Protein AF-A0A9E4M3E4-F1 (afdb_monomer_lite)

Secondary structure (DSSP, 8-state):
----------------TTS-SS-EEEEEEETTEEEEEEESSGGG-EEEEPPHHHHHHHHHHHHHTT--SHHHHHHTEEEEEEE--SS-HHHHHHHHHHHHHHHS-HHHHHHHHHTTSS-GGG----S-S-------------

Structure (mmCIF, N/CA/C/O backbone):
data_AF-A0A9E4M3E4-F1
#
_entry.id   AF-A0A9E4M3E4-F1
#
loop_
_atom_site.group_PDB
_atom_site.id
_atom_site.type_symbol
_atom_site.label_atom_id
_atom_site.label_alt_id
_atom_site.label_comp_id
_atom_site.label_asym_id
_atom_site.label_entity_id
_atom_site.label_seq_id
_atom_site.pdbx_PDB_ins_code
_atom_site.Cartn_x
_atom_site.Cartn_y
_atom_site.Cartn_z
_atom_site.occupancy
_atom_site.B_iso_or_equiv
_atom_site.auth_seq_id
_atom_site.auth_comp_id
_atom_site.auth_asym_id
_atom_site.auth_atom_id
_atom_site.pdbx_PDB_model_num
ATOM 1 N N . MET A 1 1 ? 38.737 33.695 23.141 1.00 37.50 1 MET A N 1
ATOM 2 C CA . MET A 1 1 ? 38.017 33.460 24.408 1.00 37.50 1 MET A CA 1
ATOM 3 C C . MET A 1 1 ? 36.650 32.894 24.031 1.00 37.50 1 MET A C 1
ATOM 5 O O . MET A 1 1 ? 35.955 33.580 23.299 1.00 37.50 1 MET A O 1
ATOM 9 N N . THR A 1 2 ? 36.381 31.640 24.442 1.00 36.31 2 THR A N 1
ATOM 10 C CA . THR A 1 2 ? 35.109 30.858 24.384 1.00 36.31 2 THR A CA 1
ATOM 11 C C . THR A 1 2 ? 34.591 30.500 22.966 1.00 36.31 2 THR A C 1
ATOM 13 O O . THR A 1 2 ? 34.245 31.388 22.204 1.00 36.31 2 THR A O 1
ATOM 16 N N . ALA A 1 3 ? 34.658 29.256 22.446 1.00 32.59 3 ALA A N 1
ATOM 17 C CA . ALA A 1 3 ? 34.001 27.995 22.877 1.00 32.59 3 ALA A CA 1
ATOM 18 C C . ALA A 1 3 ? 32.476 28.194 23.048 1.00 32.59 3 ALA A C 1
ATOM 20 O O . ALA A 1 3 ? 32.081 29.180 23.644 1.00 32.59 3 ALA A O 1
ATOM 21 N N . GLN A 1 4 ? 31.519 27.377 22.607 1.00 35.06 4 GLN A N 1
ATOM 22 C CA . GLN A 1 4 ? 31.411 26.022 22.067 1.00 35.06 4 GLN A CA 1
ATOM 23 C C . GLN A 1 4 ? 29.931 25.869 21.639 1.00 35.06 4 GLN A C 1
ATOM 25 O O . GLN A 1 4 ? 29.066 26.489 22.254 1.00 35.06 4 GLN A O 1
ATOM 30 N N . GLY A 1 5 ? 29.628 24.961 20.706 1.00 34.12 5 GLY A N 1
ATOM 31 C CA . GLY A 1 5 ? 28.368 24.210 20.767 1.00 34.12 5 GLY A CA 1
ATOM 32 C C . GLY A 1 5 ? 27.487 24.227 19.523 1.00 34.12 5 GLY A C 1
ATOM 33 O O . GLY A 1 5 ? 26.426 24.827 19.544 1.00 34.12 5 GLY A O 1
ATOM 34 N N . GLU A 1 6 ? 27.846 23.440 18.509 1.00 34.31 6 GLU A N 1
ATOM 35 C CA . GLU A 1 6 ? 26.840 22.759 17.686 1.00 34.31 6 GLU A CA 1
ATOM 36 C C . GLU A 1 6 ? 27.273 21.308 17.463 1.00 34.31 6 GLU A C 1
ATOM 38 O O . GLU A 1 6 ? 28.069 20.969 16.589 1.00 34.31 6 GLU A O 1
ATOM 43 N N . ALA A 1 7 ? 26.751 20.437 18.322 1.00 33.66 7 ALA A N 1
ATOM 44 C CA . ALA A 1 7 ? 26.698 19.005 18.116 1.00 33.66 7 ALA A CA 1
ATOM 45 C C . ALA A 1 7 ? 25.221 18.625 18.002 1.00 33.66 7 ALA A C 1
ATOM 47 O O . ALA A 1 7 ? 24.507 18.730 18.991 1.00 33.66 7 ALA A O 1
ATOM 48 N N . ALA A 1 8 ? 24.778 18.185 16.821 1.00 34.94 8 ALA A N 1
ATOM 49 C CA . ALA A 1 8 ? 23.753 17.149 16.650 1.00 34.94 8 ALA A CA 1
ATOM 50 C C . ALA A 1 8 ? 23.463 16.908 15.158 1.00 34.94 8 ALA A C 1
ATOM 52 O O . ALA A 1 8 ? 22.606 17.528 14.541 1.00 34.94 8 ALA A O 1
ATOM 53 N N . ALA A 1 9 ? 24.184 15.940 14.594 1.00 39.22 9 ALA A N 1
ATOM 54 C CA . ALA A 1 9 ? 23.657 14.940 13.669 1.00 39.22 9 ALA A CA 1
ATOM 55 C C . ALA A 1 9 ? 22.594 15.391 12.641 1.00 39.22 9 ALA A C 1
ATOM 57 O O . ALA A 1 9 ? 21.443 14.954 12.671 1.00 39.22 9 ALA A O 1
ATOM 58 N N . GLY A 1 10 ? 23.033 16.088 11.595 1.00 31.17 10 GLY A N 1
ATOM 59 C CA . GLY A 1 10 ? 22.352 16.089 10.301 1.00 31.17 10 GLY A CA 1
ATOM 60 C C . GLY A 1 10 ? 22.469 14.733 9.592 1.00 31.17 10 GLY A C 1
ATOM 61 O O . GLY A 1 10 ? 23.004 14.651 8.490 1.00 31.17 10 GLY A O 1
ATOM 62 N N . ARG A 1 11 ? 21.975 13.638 10.188 1.00 49.94 11 ARG A N 1
ATOM 63 C CA . ARG A 1 11 ? 21.763 12.373 9.462 1.00 49.94 11 ARG A CA 1
ATOM 64 C C . ARG A 1 11 ? 20.518 12.506 8.583 1.00 49.94 11 ARG A C 1
ATOM 66 O O . ARG A 1 11 ? 19.488 11.897 8.847 1.00 49.94 11 ARG A O 1
ATOM 73 N N . ARG A 1 12 ? 20.606 13.274 7.496 1.00 45.62 12 ARG A N 1
ATOM 74 C CA . ARG A 1 12 ? 19.681 13.118 6.364 1.00 45.62 12 ARG A CA 1
ATOM 75 C C . ARG A 1 12 ? 20.439 12.460 5.225 1.00 45.62 12 ARG A C 1
ATOM 77 O O . ARG A 1 12 ? 21.213 13.086 4.511 1.00 45.62 12 ARG A O 1
ATOM 84 N N . ARG A 1 13 ? 20.237 11.143 5.165 1.00 48.47 13 ARG A N 1
ATOM 85 C CA . ARG A 1 13 ? 20.791 10.168 4.227 1.00 48.47 13 ARG A CA 1
ATOM 86 C C . ARG A 1 13 ? 20.788 10.712 2.794 1.00 48.47 13 ARG A C 1
ATOM 88 O O . ARG A 1 13 ? 19.788 10.637 2.093 1.00 48.47 13 ARG A O 1
ATOM 95 N N . ARG A 1 14 ? 21.924 11.256 2.360 1.00 47.47 14 ARG A N 1
ATOM 96 C CA . ARG A 1 14 ? 22.210 11.596 0.961 1.00 47.47 14 ARG A CA 1
ATOM 97 C C . ARG A 1 14 ? 23.317 10.682 0.456 1.00 47.47 14 ARG A C 1
ATOM 99 O O . ARG A 1 14 ? 24.443 11.121 0.247 1.00 47.47 14 ARG A O 1
ATOM 106 N N . SER A 1 15 ? 23.015 9.394 0.308 1.00 45.34 15 SER A N 1
ATOM 107 C CA . SER A 1 15 ? 23.939 8.430 -0.309 1.00 45.34 15 SER A CA 1
ATOM 108 C C . SER A 1 15 ? 23.209 7.206 -0.877 1.00 45.34 15 SER A C 1
ATOM 110 O O . SER A 1 15 ? 23.638 6.087 -0.645 1.00 45.34 15 SER A O 1
ATOM 112 N N . ASP A 1 16 ? 22.115 7.404 -1.620 1.00 48.94 16 ASP A N 1
ATOM 113 C CA . ASP A 1 16 ? 21.465 6.320 -2.388 1.00 48.94 16 ASP A CA 1
ATOM 114 C C . ASP A 1 16 ? 21.925 6.282 -3.867 1.00 48.94 16 ASP A C 1
ATOM 116 O O . ASP A 1 16 ? 21.428 5.529 -4.687 1.00 48.94 16 ASP A O 1
ATOM 120 N N . ARG A 1 17 ? 22.937 7.081 -4.242 1.00 52.25 17 ARG A N 1
ATOM 121 C CA . ARG A 1 17 ? 23.389 7.260 -5.642 1.00 52.25 17 ARG A CA 1
ATOM 122 C C . ARG A 1 17 ? 24.309 6.157 -6.203 1.00 52.25 17 ARG A C 1
ATOM 124 O O . ARG A 1 17 ? 25.064 6.423 -7.133 1.00 52.25 17 ARG A O 1
ATOM 131 N N . ARG A 1 18 ? 24.341 4.946 -5.639 1.00 48.53 18 ARG A N 1
ATOM 132 C CA . ARG A 1 18 ? 25.250 3.867 -6.107 1.00 48.53 18 ARG A CA 1
ATOM 133 C C . ARG A 1 18 ? 24.609 2.468 -6.087 1.00 48.53 18 ARG A C 1
ATOM 135 O O . ARG A 1 18 ? 25.300 1.477 -5.869 1.00 48.53 18 ARG A O 1
ATOM 142 N N . ARG A 1 19 ? 23.297 2.384 -6.315 1.00 50.50 19 ARG A N 1
ATOM 143 C CA . ARG A 1 19 ? 22.618 1.160 -6.785 1.00 50.50 19 ARG A CA 1
ATOM 144 C C . ARG A 1 19 ? 21.466 1.487 -7.747 1.00 50.50 19 ARG A C 1
ATOM 146 O O . ARG A 1 19 ? 20.568 0.689 -7.934 1.00 50.50 19 ARG A O 1
ATOM 153 N N . ASP A 1 20 ? 21.493 2.673 -8.338 1.00 54.59 20 ASP A N 1
ATOM 154 C CA . ASP A 1 20 ? 20.514 3.085 -9.336 1.00 54.59 20 ASP A CA 1
ATOM 155 C C . ASP A 1 20 ? 21.013 2.602 -10.701 1.00 54.59 20 ASP A C 1
ATOM 157 O O . ASP A 1 20 ? 22.123 2.966 -11.101 1.00 54.59 20 ASP A O 1
ATOM 161 N N . GLY A 1 21 ? 20.249 1.747 -11.385 1.00 52.59 21 GLY A N 1
ATOM 162 C CA . GLY A 1 21 ? 20.489 1.563 -12.815 1.00 52.59 21 GLY A CA 1
ATOM 163 C C . GLY A 1 21 ? 19.899 0.350 -13.524 1.00 52.59 21 GLY A C 1
ATOM 164 O O . GLY A 1 21 ? 19.885 0.365 -14.750 1.00 52.59 21 GLY A O 1
ATOM 165 N N . SER A 1 22 ? 19.425 -0.710 -12.863 1.00 52.62 22 SER A N 1
ATOM 166 C CA . SER A 1 22 ? 19.001 -1.904 -13.628 1.00 52.62 22 SER A CA 1
ATOM 167 C C . SER A 1 22 ? 17.935 -2.718 -12.898 1.00 52.62 22 SER A C 1
ATOM 169 O O . SER A 1 22 ? 18.212 -3.785 -12.358 1.00 52.62 22 SER A O 1
ATOM 171 N N . GLY A 1 23 ? 16.711 -2.188 -12.861 1.00 59.31 23 GLY A N 1
ATOM 172 C CA . GLY A 1 23 ? 15.531 -2.938 -12.418 1.00 59.31 23 GLY A CA 1
ATOM 173 C C . GLY A 1 23 ? 15.073 -2.679 -10.987 1.00 59.31 23 GLY A C 1
ATOM 174 O O . GLY A 1 23 ? 14.622 -3.604 -10.328 1.00 59.31 23 GLY A O 1
ATOM 175 N N . ASP A 1 24 ? 15.155 -1.457 -10.463 1.00 76.75 24 ASP A N 1
ATOM 176 C CA . ASP A 1 24 ? 14.480 -1.160 -9.195 1.00 76.75 24 ASP A CA 1
ATOM 177 C C . ASP A 1 24 ? 12.959 -1.055 -9.397 1.00 76.75 24 ASP A C 1
ATOM 179 O O . ASP A 1 24 ? 12.462 -0.367 -10.288 1.00 76.75 24 ASP A O 1
ATOM 183 N N . LEU A 1 25 ? 12.214 -1.780 -8.567 1.00 86.38 25 LEU A N 1
ATOM 184 C CA . LEU A 1 25 ? 10.759 -1.771 -8.492 1.00 86.38 25 LEU A CA 1
ATOM 185 C C . LEU A 1 25 ? 10.364 -1.108 -7.176 1.00 86.38 25 LEU A C 1
ATOM 187 O O . LEU A 1 25 ? 10.559 -1.662 -6.100 1.00 86.38 25 LEU A O 1
ATOM 191 N N . VAL A 1 26 ? 9.795 0.082 -7.246 1.00 89.12 26 VAL A N 1
ATOM 192 C CA . VAL A 1 26 ? 9.369 0.867 -6.094 1.00 89.12 26 VAL A CA 1
ATOM 193 C C . VAL A 1 26 ? 7.856 0.807 -5.955 1.00 89.12 26 VAL A C 1
ATOM 195 O O . VAL A 1 26 ? 7.116 1.463 -6.688 1.00 89.12 26 VAL A O 1
ATOM 198 N N . ILE A 1 27 ? 7.393 0.074 -4.952 1.00 90.81 27 ILE A N 1
ATOM 199 C CA . ILE A 1 27 ? 5.986 0.025 -4.565 1.00 90.81 27 ILE A CA 1
ATOM 200 C C . ILE A 1 27 ? 5.747 1.119 -3.525 1.00 90.81 27 ILE A C 1
ATOM 202 O O . ILE A 1 27 ? 6.400 1.178 -2.485 1.00 90.81 27 ILE A O 1
ATOM 206 N N . ILE A 1 28 ? 4.831 2.026 -3.825 1.00 89.75 28 ILE A N 1
ATOM 207 C CA . ILE A 1 28 ? 4.365 3.065 -2.919 1.00 89.75 28 ILE A CA 1
ATOM 208 C C . ILE A 1 28 ? 3.177 2.494 -2.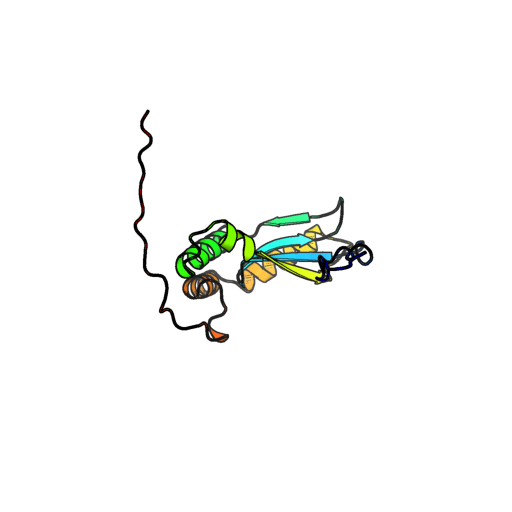151 1.00 89.75 28 ILE A C 1
ATOM 210 O O . ILE A 1 28 ? 2.135 2.190 -2.736 1.00 89.75 28 ILE A O 1
ATOM 214 N N . CYS A 1 29 ? 3.342 2.385 -0.839 1.00 88.56 29 CYS A N 1
ATOM 215 C CA . CYS A 1 29 ? 2.317 1.938 0.089 1.00 88.56 29 CYS A CA 1
ATOM 216 C C . CYS A 1 29 ? 1.970 3.073 1.046 1.00 88.56 29 CYS A C 1
ATOM 218 O O . CYS A 1 29 ? 2.844 3.811 1.495 1.00 88.56 29 CYS A O 1
ATOM 220 N N . TRP A 1 30 ? 0.704 3.189 1.402 1.00 85.62 30 TRP A N 1
ATOM 221 C CA . TRP A 1 30 ? 0.268 3.995 2.527 1.00 85.62 30 TRP A CA 1
ATOM 222 C C . TRP A 1 30 ? 0.008 3.041 3.695 1.00 85.62 30 TRP A C 1
ATOM 224 O O . TRP A 1 30 ? -0.873 2.187 3.611 1.00 85.62 30 TRP A O 1
ATOM 234 N N . ARG A 1 31 ? 0.838 3.118 4.744 1.00 86.19 31 ARG A N 1
ATOM 235 C CA . ARG A 1 31 ? 0.893 2.117 5.831 1.00 86.19 31 ARG A CA 1
ATOM 236 C C . ARG A 1 31 ? 1.106 0.689 5.294 1.00 86.19 31 ARG A C 1
ATOM 238 O O . ARG A 1 31 ? 2.210 0.408 4.822 1.00 86.19 31 ARG A O 1
ATOM 245 N N . ASP A 1 32 ? 0.087 -0.173 5.347 1.00 85.81 32 ASP A N 1
ATOM 246 C CA . ASP A 1 32 ? 0.084 -1.528 4.774 1.00 85.81 32 ASP A CA 1
ATOM 247 C C . ASP A 1 32 ? -0.750 -1.655 3.475 1.00 85.81 32 ASP A C 1
ATOM 249 O O . ASP A 1 32 ? -0.844 -2.744 2.911 1.00 85.81 32 ASP A O 1
ATOM 253 N N . ILE A 1 33 ? -1.343 -0.566 2.964 1.00 87.62 33 ILE A N 1
ATOM 254 C CA . ILE A 1 33 ? -2.166 -0.575 1.742 1.00 87.62 33 ILE A CA 1
ATOM 255 C C . ILE A 1 33 ? -1.326 -0.108 0.538 1.00 87.62 33 ILE A C 1
ATOM 257 O O . ILE A 1 33 ? -0.848 1.031 0.532 1.00 87.62 33 ILE A O 1
ATOM 261 N N . PRO A 1 34 ? -1.139 -0.928 -0.511 1.00 90.25 34 PRO A N 1
ATOM 262 C CA . PRO A 1 34 ? -0.407 -0.508 -1.704 1.00 90.25 34 PRO A CA 1
ATOM 263 C C . PRO A 1 34 ? -1.242 0.481 -2.536 1.00 90.25 34 PRO A C 1
ATOM 265 O O . PRO A 1 34 ? -2.448 0.319 -2.682 1.00 90.25 34 PRO A O 1
ATOM 268 N N . ALA A 1 35 ? -0.609 1.513 -3.094 1.00 89.25 35 ALA A N 1
ATOM 269 C CA . ALA A 1 35 ? -1.295 2.576 -3.840 1.00 89.25 35 ALA A CA 1
ATOM 270 C C . ALA A 1 35 ? -0.788 2.728 -5.278 1.00 89.25 35 ALA A C 1
ATOM 272 O O . ALA A 1 35 ? -1.557 2.983 -6.205 1.00 89.25 35 ALA A O 1
ATOM 273 N N . GLN A 1 36 ? 0.519 2.566 -5.476 1.00 89.88 36 GLN A N 1
ATOM 274 C CA . GLN A 1 36 ? 1.142 2.723 -6.783 1.00 89.88 36 GLN A CA 1
ATOM 275 C C . GLN A 1 36 ? 2.387 1.850 -6.886 1.00 89.88 36 GLN A C 1
ATOM 277 O O . GLN A 1 36 ? 3.113 1.669 -5.914 1.00 89.88 36 GLN A O 1
ATOM 282 N N . VAL A 1 37 ? 2.669 1.356 -8.084 1.00 91.56 37 VAL A N 1
ATOM 283 C CA . VAL A 1 37 ? 3.883 0.614 -8.418 1.00 91.56 37 VAL A CA 1
ATOM 284 C C . VAL A 1 37 ? 4.689 1.435 -9.417 1.00 91.56 37 VAL A C 1
ATOM 286 O O . VAL A 1 37 ? 4.136 1.979 -10.368 1.00 91.56 37 VAL A O 1
ATOM 289 N N . ASN A 1 38 ? 5.995 1.549 -9.212 1.00 89.56 38 ASN A N 1
ATOM 290 C CA . ASN A 1 38 ? 6.913 2.160 -10.166 1.00 89.56 38 ASN A CA 1
ATOM 291 C C . ASN A 1 38 ? 7.989 1.142 -10.503 1.00 89.56 38 ASN A C 1
ATOM 293 O O . ASN A 1 38 ? 8.615 0.624 -9.590 1.00 89.56 38 ASN A O 1
ATOM 297 N N . ALA A 1 39 ? 8.221 0.861 -11.773 1.00 89.00 39 ALA A N 1
ATOM 298 C CA . ALA A 1 39 ? 9.279 -0.038 -12.207 1.00 89.00 39 ALA A CA 1
ATOM 299 C C . ALA A 1 39 ? 10.292 0.718 -13.062 1.00 89.00 39 ALA A C 1
ATOM 301 O O . ALA A 1 39 ? 9.921 1.611 -13.821 1.00 89.00 39 ALA A O 1
ATOM 302 N N . GLY A 1 40 ? 11.562 0.345 -12.947 1.00 82.50 40 GLY A N 1
ATOM 303 C CA . GLY A 1 40 ? 12.651 0.990 -13.667 1.00 82.50 40 GLY A CA 1
ATOM 304 C C . GLY A 1 40 ? 13.206 2.215 -12.940 1.00 82.50 40 GLY A C 1
ATOM 305 O O . GLY A 1 40 ? 12.717 2.642 -11.892 1.00 82.50 40 GLY A O 1
ATOM 306 N N . ALA A 1 41 ? 14.265 2.777 -13.515 1.00 76.00 41 ALA A N 1
ATOM 307 C CA . ALA A 1 41 ? 14.997 3.914 -12.971 1.00 76.00 41 ALA A CA 1
ATOM 308 C C . ALA A 1 41 ? 15.190 4.994 -14.046 1.00 76.00 41 ALA A C 1
ATOM 310 O O . ALA A 1 41 ? 15.235 4.699 -15.241 1.00 76.00 41 ALA A O 1
ATOM 311 N N . GLY A 1 42 ? 15.312 6.252 -13.615 1.00 74.00 42 GLY A N 1
ATOM 312 C CA . GLY A 1 42 ? 15.561 7.385 -14.509 1.00 74.00 42 GLY A CA 1
ATOM 313 C C . GLY A 1 42 ? 14.435 7.644 -15.518 1.00 74.00 42 GLY A C 1
ATOM 314 O O . GLY A 1 42 ? 13.271 7.782 -15.136 1.00 74.00 42 GLY A O 1
ATOM 315 N N . ASP A 1 43 ? 14.813 7.756 -16.793 1.00 68.75 43 ASP A N 1
ATOM 316 C CA . ASP A 1 43 ? 13.938 8.120 -17.918 1.00 68.75 43 ASP A CA 1
ATOM 317 C C . ASP A 1 43 ? 12.970 6.988 -18.312 1.00 68.75 43 ASP A C 1
ATOM 319 O O . ASP A 1 43 ? 11.820 7.235 -18.657 1.00 68.75 43 ASP A O 1
ATOM 323 N N . ALA A 1 44 ? 13.384 5.729 -18.130 1.00 73.88 44 ALA A N 1
ATOM 324 C CA . ALA A 1 44 ? 12.589 4.539 -18.442 1.00 73.88 44 ALA A CA 1
ATOM 325 C C . ALA A 1 44 ? 11.659 4.097 -17.293 1.00 73.88 44 ALA A C 1
ATOM 327 O O . ALA A 1 44 ? 11.258 2.933 -17.222 1.00 73.88 44 ALA A O 1
ATOM 328 N N . ARG A 1 45 ? 11.330 4.990 -16.346 1.00 80.75 45 ARG A N 1
ATOM 329 C CA . ARG A 1 45 ? 10.449 4.626 -15.228 1.00 80.75 45 ARG A CA 1
ATOM 330 C C . ARG A 1 45 ? 9.008 4.462 -15.717 1.00 80.75 45 ARG A C 1
ATOM 332 O O . ARG A 1 45 ? 8.407 5.385 -16.267 1.00 80.75 45 ARG A O 1
ATOM 339 N N . VAL A 1 46 ? 8.407 3.323 -15.411 1.00 87.88 46 VAL A N 1
ATOM 340 C CA . VAL A 1 46 ? 6.990 3.060 -15.650 1.00 87.88 46 VAL A CA 1
ATOM 341 C C . VAL A 1 46 ? 6.242 3.194 -14.337 1.00 87.88 46 VAL A C 1
ATOM 343 O O . VAL A 1 46 ? 6.599 2.575 -13.341 1.00 87.88 46 VAL A O 1
ATOM 346 N N . GLN A 1 47 ? 5.193 4.011 -14.330 1.00 87.06 47 GLN A N 1
ATOM 347 C CA . GLN A 1 47 ? 4.358 4.248 -13.156 1.00 87.06 47 GLN A CA 1
ATOM 348 C C . GLN A 1 47 ? 2.985 3.624 -13.399 1.00 87.06 47 GLN A C 1
ATOM 350 O O . GLN A 1 47 ? 2.303 3.973 -14.363 1.00 87.06 47 GLN A O 1
ATOM 355 N N . ARG A 1 48 ? 2.563 2.715 -12.523 1.00 89.88 48 ARG A N 1
ATOM 356 C CA . ARG A 1 48 ? 1.253 2.066 -12.568 1.00 89.88 48 ARG A CA 1
ATOM 357 C C . ARG A 1 48 ? 0.480 2.376 -11.296 1.00 89.88 48 ARG A C 1
ATOM 359 O O . ARG A 1 48 ? 0.862 1.982 -10.196 1.00 89.88 48 ARG A O 1
ATOM 366 N N . ILE A 1 49 ? -0.602 3.125 -11.468 1.00 88.06 49 ILE A N 1
ATOM 367 C CA . ILE A 1 49 ? -1.526 3.491 -10.396 1.00 88.06 49 ILE A CA 1
ATOM 368 C C . ILE A 1 49 ? -2.505 2.330 -10.214 1.00 88.06 49 ILE A C 1
ATOM 370 O O . ILE A 1 49 ? -3.088 1.863 -11.193 1.00 88.06 49 ILE A O 1
ATOM 374 N N . LEU A 1 50 ? -2.679 1.868 -8.974 1.00 87.00 50 LEU A N 1
ATOM 375 C CA . LEU A 1 50 ? -3.643 0.816 -8.655 1.00 87.00 50 LEU A CA 1
ATOM 376 C C . LEU A 1 50 ? -5.087 1.342 -8.776 1.00 87.00 50 LEU A C 1
ATOM 378 O O . LEU A 1 50 ? -5.332 2.548 -8.661 1.00 87.00 50 LEU A O 1
ATOM 382 N N . PRO A 1 51 ? -6.083 0.466 -8.999 1.00 87.81 51 PRO A N 1
ATOM 383 C CA . PRO A 1 51 ? -7.466 0.894 -9.159 1.00 87.81 51 PRO A CA 1
ATOM 384 C C . PRO A 1 51 ? -8.003 1.642 -7.933 1.00 87.81 51 PRO A C 1
ATOM 386 O O . PRO A 1 51 ? -7.588 1.423 -6.795 1.00 87.81 51 PRO A O 1
ATOM 389 N N . ARG A 1 52 ? -9.039 2.465 -8.158 1.00 86.25 52 ARG A N 1
ATOM 390 C CA . ARG A 1 52 ? -9.701 3.323 -7.147 1.00 86.25 52 ARG A CA 1
ATOM 391 C C . ARG A 1 52 ? -10.101 2.618 -5.842 1.00 86.25 52 ARG A C 1
ATOM 393 O O . ARG A 1 52 ? -10.327 3.286 -4.839 1.00 86.25 52 ARG A O 1
ATOM 400 N N . ARG A 1 53 ? -10.197 1.286 -5.841 1.00 88.00 53 ARG A N 1
ATOM 401 C CA . ARG A 1 53 ? -10.457 0.465 -4.649 1.00 88.00 53 ARG A CA 1
ATOM 402 C C . ARG A 1 53 ? -9.391 0.668 -3.568 1.00 88.00 53 ARG A C 1
ATOM 404 O O . ARG A 1 53 ? -9.753 0.809 -2.406 1.00 88.00 53 ARG A O 1
ATOM 411 N N . PHE A 1 54 ? -8.121 0.745 -3.958 1.00 88.88 54 PHE A N 1
ATOM 412 C CA . PHE A 1 54 ? -7.005 0.990 -3.044 1.00 88.88 54 PHE A CA 1
ATOM 413 C C . PHE A 1 54 ? -7.058 2.406 -2.479 1.00 88.88 54 PHE A C 1
ATOM 415 O O . PHE A 1 54 ? -6.993 2.589 -1.269 1.00 88.88 54 PHE A O 1
ATOM 422 N N . GLN A 1 55 ? -7.302 3.398 -3.339 1.00 86.25 55 GLN A N 1
ATOM 423 C CA . GLN A 1 55 ? -7.445 4.789 -2.909 1.00 86.25 55 GLN A CA 1
ATOM 424 C C . GLN A 1 55 ? -8.592 4.972 -1.906 1.00 86.25 55 GLN A C 1
ATOM 426 O O . GLN A 1 55 ? -8.428 5.672 -0.913 1.00 86.25 55 GLN A O 1
ATOM 431 N N . ARG A 1 56 ? -9.737 4.314 -2.138 1.00 88.12 56 ARG A N 1
ATOM 432 C CA . ARG A 1 56 ? -10.873 4.343 -1.206 1.00 88.12 56 ARG A CA 1
ATOM 433 C C . ARG A 1 56 ? -10.526 3.697 0.137 1.00 88.12 56 ARG A C 1
ATOM 435 O O . ARG A 1 56 ? -10.969 4.185 1.164 1.00 88.12 56 ARG A O 1
ATOM 442 N N . ALA A 1 57 ? -9.746 2.616 0.134 1.00 88.19 57 ALA A N 1
ATOM 443 C CA . ALA A 1 57 ? -9.314 1.965 1.367 1.00 88.19 57 ALA A CA 1
ATOM 444 C C . ALA A 1 57 ? -8.340 2.838 2.168 1.00 88.19 57 ALA A C 1
ATOM 446 O O . ALA A 1 57 ? -8.442 2.883 3.384 1.00 88.19 57 ALA A O 1
ATOM 447 N N . ILE A 1 58 ? -7.441 3.558 1.493 1.00 86.44 58 ILE A N 1
ATOM 448 C CA . ILE A 1 58 ? -6.522 4.524 2.113 1.00 86.44 58 ILE A CA 1
ATOM 449 C C . ILE A 1 58 ? -7.289 5.687 2.750 1.00 86.44 58 ILE A C 1
ATOM 451 O O . ILE A 1 58 ? -6.991 6.073 3.873 1.00 86.44 58 ILE A O 1
ATOM 455 N N . ASP A 1 59 ? -8.290 6.217 2.051 1.00 84.44 59 ASP A N 1
ATOM 456 C CA . ASP A 1 59 ? -9.158 7.280 2.564 1.00 84.44 59 ASP A CA 1
ATOM 457 C C . ASP A 1 59 ? -9.938 6.824 3.809 1.00 84.44 59 ASP A C 1
ATOM 459 O O . ASP A 1 59 ? -9.853 7.453 4.862 1.00 84.44 59 ASP A O 1
ATOM 463 N N . GLU A 1 60 ? -10.599 5.660 3.738 1.00 84.88 60 GLU A N 1
ATOM 464 C CA . GLU A 1 60 ? -11.286 5.068 4.894 1.00 84.88 60 GLU A CA 1
ATOM 465 C C . GLU A 1 60 ? -10.310 4.780 6.047 1.00 84.88 60 GLU A C 1
ATOM 467 O O . GLU A 1 60 ? -10.622 5.060 7.202 1.00 84.88 60 GLU A O 1
ATOM 472 N N . ALA A 1 61 ? -9.101 4.302 5.749 1.00 86.38 61 ALA A N 1
ATOM 473 C CA . ALA A 1 61 ? -8.067 4.055 6.744 1.00 86.38 61 ALA A CA 1
ATOM 474 C C . ALA A 1 61 ? -7.569 5.339 7.426 1.00 86.38 61 ALA A C 1
ATOM 476 O O . ALA A 1 61 ? -7.363 5.350 8.637 1.00 86.38 61 ALA A O 1
ATOM 477 N N . ALA A 1 62 ? -7.382 6.422 6.671 1.00 85.19 62 ALA A N 1
ATOM 478 C CA . ALA A 1 62 ? -6.981 7.718 7.208 1.00 85.19 62 ALA A CA 1
ATOM 479 C C . ALA A 1 62 ? -8.067 8.308 8.113 1.00 85.19 62 ALA A C 1
ATOM 481 O O . ALA A 1 62 ? -7.748 8.807 9.195 1.00 85.19 62 ALA A O 1
ATOM 482 N N . MET A 1 63 ? -9.337 8.177 7.710 1.00 84.38 63 MET A N 1
ATOM 483 C CA . MET A 1 63 ? -10.484 8.566 8.533 1.00 84.38 63 MET A CA 1
ATOM 484 C C . MET A 1 63 ? -10.543 7.757 9.834 1.00 84.38 63 MET A C 1
ATOM 486 O O . MET A 1 63 ? -10.659 8.341 10.907 1.00 84.38 63 MET A O 1
ATOM 490 N N . VAL A 1 64 ? -10.395 6.429 9.766 1.00 83.62 64 VAL A N 1
ATOM 491 C CA . VAL A 1 64 ? -10.400 5.550 10.952 1.00 83.62 64 VAL A CA 1
ATOM 492 C C . VAL A 1 64 ? -9.203 5.810 11.869 1.00 83.62 64 VAL A C 1
ATOM 494 O O . VAL A 1 64 ? -9.327 5.731 13.086 1.00 83.62 64 VAL A O 1
ATOM 497 N N . ALA A 1 65 ? -8.042 6.141 11.304 1.00 79.69 65 ALA A N 1
ATOM 498 C CA . ALA A 1 65 ? -6.844 6.477 12.067 1.00 79.69 65 ALA A CA 1
ATOM 499 C C . ALA A 1 65 ? -6.885 7.881 12.698 1.00 79.69 65 ALA A C 1
ATOM 501 O O . ALA A 1 65 ? -5.907 8.266 13.339 1.00 79.69 65 ALA A O 1
ATOM 502 N N . GLY A 1 66 ? -7.953 8.660 12.483 1.00 78.62 66 GLY A N 1
ATOM 503 C CA . GLY A 1 66 ? -8.068 10.026 12.994 1.00 78.62 66 GLY A CA 1
ATOM 504 C C . GLY A 1 66 ? -7.038 10.992 12.397 1.00 78.62 66 GLY A C 1
ATOM 505 O O . GLY A 1 66 ? -6.724 12.014 13.006 1.00 78.62 66 GLY A O 1
ATOM 506 N N . MET A 1 67 ? -6.484 10.687 11.215 1.00 72.94 67 MET A N 1
ATOM 507 C CA . MET A 1 67 ? -5.466 11.514 10.558 1.00 72.94 67 MET A CA 1
ATOM 508 C C . MET A 1 67 ? -6.116 12.712 9.860 1.00 72.94 67 MET A C 1
ATOM 510 O O . MET A 1 67 ? -6.218 12.769 8.638 1.00 72.94 67 MET A O 1
ATOM 514 N N . SER A 1 68 ? -6.553 13.690 10.652 1.00 63.47 68 SER A N 1
ATOM 515 C CA . SER A 1 68 ? -7.207 14.919 10.177 1.00 63.47 68 SER A CA 1
ATOM 516 C C . SER A 1 68 ? -6.234 15.933 9.564 1.00 63.47 68 SER A C 1
ATOM 518 O O . SER A 1 68 ? -6.641 16.842 8.842 1.00 63.47 68 SER A O 1
ATOM 520 N N . SER A 1 69 ? -4.930 15.786 9.818 1.00 71.50 69 SER A N 1
ATOM 521 C CA . SER A 1 69 ? -3.898 16.654 9.248 1.00 71.50 69 SER A CA 1
ATOM 522 C C . SER A 1 69 ? -3.292 16.063 7.978 1.00 71.50 69 SER A C 1
ATOM 524 O O . SER A 1 69 ? -2.711 14.976 8.002 1.00 71.50 69 SER A O 1
ATOM 526 N N . ALA A 1 70 ? -3.297 16.847 6.895 1.00 68.25 70 ALA A N 1
ATOM 527 C CA . ALA A 1 70 ? -2.657 16.494 5.623 1.00 68.25 70 ALA A CA 1
ATOM 528 C C . ALA A 1 70 ? -1.183 16.069 5.793 1.00 68.25 70 ALA A C 1
ATOM 530 O O . ALA A 1 70 ? -0.707 15.165 5.111 1.00 68.25 70 ALA A O 1
ATOM 531 N N . SER A 1 71 ? -0.470 16.657 6.758 1.00 73.25 71 SER A N 1
ATOM 532 C CA . SER A 1 71 ? 0.911 16.295 7.094 1.00 73.25 71 SER A CA 1
ATOM 533 C C . SER A 1 71 ? 1.058 14.870 7.643 1.00 73.25 71 SER A C 1
ATOM 535 O O . SER A 1 71 ? 2.062 14.223 7.362 1.00 73.25 71 SER A O 1
ATOM 537 N N . GLN A 1 72 ? 0.080 14.365 8.404 1.00 74.12 72 GLN A N 1
ATOM 538 C CA . GLN A 1 72 ? 0.090 12.990 8.927 1.00 74.12 72 GLN A CA 1
ATOM 539 C C . GLN A 1 72 ? -0.229 11.991 7.818 1.00 74.12 72 GLN A C 1
ATOM 541 O O . GLN A 1 72 ? 0.492 11.012 7.642 1.00 74.12 72 GLN A O 1
ATOM 546 N N . TYR A 1 73 ? -1.238 12.306 7.002 1.00 74.19 73 TYR A N 1
ATOM 547 C CA . TYR A 1 73 ? -1.574 11.526 5.816 1.00 74.19 73 TYR A CA 1
ATOM 548 C C . TYR A 1 73 ? -0.375 11.387 4.869 1.00 74.19 73 TYR A C 1
ATOM 550 O O . TYR A 1 73 ? -0.078 10.289 4.399 1.00 74.19 73 TYR A O 1
ATOM 558 N N . ILE A 1 74 ? 0.351 12.485 4.621 1.00 78.88 74 ILE A N 1
ATOM 559 C CA . ILE A 1 74 ? 1.532 12.474 3.751 1.00 78.88 74 ILE A CA 1
ATOM 560 C C . ILE A 1 74 ? 2.754 11.829 4.446 1.00 78.88 74 ILE A C 1
ATOM 562 O O . ILE A 1 74 ? 3.620 11.245 3.794 1.00 78.88 74 ILE A O 1
ATOM 566 N N . GLY A 1 75 ? 2.843 11.907 5.773 1.00 77.56 75 GLY A N 1
ATOM 567 C CA . GLY A 1 75 ? 3.946 11.329 6.544 1.00 77.56 75 GLY A CA 1
ATOM 568 C C . GLY A 1 75 ? 3.997 9.799 6.503 1.00 77.56 75 GLY A C 1
ATOM 569 O O . GLY A 1 75 ? 5.082 9.226 6.568 1.00 77.56 75 GLY A O 1
ATOM 570 N N . GLU A 1 76 ? 2.845 9.150 6.330 1.00 81.88 76 GLU A N 1
ATOM 571 C CA . GLU A 1 76 ? 2.707 7.686 6.357 1.00 81.88 76 GLU A CA 1
ATOM 572 C C . GLU A 1 76 ? 2.906 7.009 4.991 1.00 81.88 76 GLU A C 1
ATOM 574 O O . GLU A 1 76 ? 2.772 5.784 4.869 1.00 81.88 76 GLU A O 1
ATOM 579 N N . TRP A 1 77 ? 3.256 7.771 3.949 1.00 85.81 77 TRP A N 1
ATOM 580 C CA . TRP A 1 77 ? 3.662 7.185 2.673 1.00 85.81 77 TRP A CA 1
ATOM 581 C C . TRP A 1 77 ? 4.997 6.459 2.824 1.00 85.81 77 TRP A C 1
ATOM 583 O O . TRP A 1 77 ? 6.053 7.050 3.060 1.00 85.81 77 TRP A O 1
ATOM 593 N N . ARG A 1 78 ? 4.961 5.147 2.616 1.00 85.06 78 ARG A N 1
ATOM 594 C CA . ARG A 1 78 ? 6.111 4.252 2.640 1.00 85.06 78 ARG A CA 1
ATOM 595 C C . ARG A 1 78 ? 6.460 3.840 1.220 1.00 85.06 78 ARG A C 1
ATOM 597 O O . ARG A 1 78 ? 5.603 3.550 0.391 1.00 85.06 78 ARG A O 1
ATOM 604 N N . ARG A 1 79 ? 7.755 3.805 0.933 1.00 84.75 79 ARG A N 1
ATOM 605 C CA . ARG A 1 79 ? 8.284 3.321 -0.342 1.00 84.75 79 ARG A CA 1
ATOM 606 C C . ARG A 1 79 ? 9.004 2.015 -0.085 1.00 84.75 79 ARG A C 1
ATOM 608 O O . ARG A 1 79 ? 9.956 1.977 0.691 1.00 84.75 79 ARG A O 1
ATOM 615 N N . VAL A 1 80 ? 8.518 0.957 -0.710 1.00 86.06 80 VAL A N 1
ATOM 616 C CA . VAL A 1 80 ? 9.096 -0.375 -0.644 1.00 86.06 80 VAL A CA 1
ATOM 617 C C . VAL A 1 80 ? 9.819 -0.621 -1.951 1.00 86.06 80 VAL A C 1
ATOM 619 O O . VAL A 1 80 ? 9.208 -0.866 -2.988 1.00 86.06 80 VAL A O 1
ATOM 622 N N . THR A 1 81 ? 11.138 -0.538 -1.884 1.00 83.94 81 THR A N 1
ATOM 623 C CA . THR A 1 81 ? 12.006 -0.847 -3.011 1.00 83.94 81 THR A CA 1
ATOM 624 C C . THR A 1 81 ? 12.260 -2.354 -3.067 1.00 83.94 81 THR A C 1
ATOM 626 O O . THR A 1 81 ? 12.594 -2.990 -2.064 1.00 83.94 81 THR A O 1
ATOM 629 N N . ARG A 1 82 ? 12.067 -2.937 -4.244 1.00 82.56 82 ARG A N 1
ATOM 630 C CA . ARG A 1 82 ? 12.207 -4.354 -4.572 1.00 82.56 82 ARG A CA 1
ATOM 631 C C . ARG A 1 82 ? 13.084 -4.491 -5.809 1.00 82.56 82 ARG A C 1
ATOM 633 O O . ARG A 1 82 ? 13.203 -3.571 -6.610 1.00 82.56 82 ARG A O 1
ATOM 640 N N . ARG A 1 83 ? 13.650 -5.683 -5.988 1.00 78.44 83 ARG A N 1
ATOM 641 C CA . ARG A 1 83 ? 14.312 -6.050 -7.238 1.00 78.44 83 ARG A CA 1
ATOM 642 C C . ARG A 1 83 ? 13.231 -6.374 -8.272 1.00 78.44 83 ARG A C 1
ATOM 644 O O . ARG A 1 83 ? 12.531 -7.371 -8.127 1.00 78.44 83 ARG A O 1
ATOM 651 N N . GLY A 1 84 ? 13.059 -5.487 -9.234 1.00 73.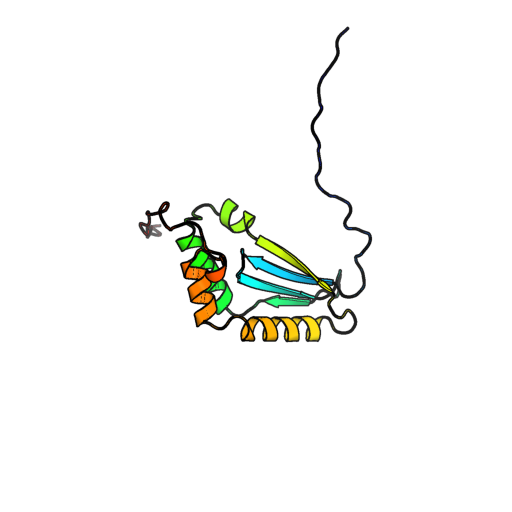62 84 GLY A N 1
ATOM 652 C CA . GLY A 1 84 ? 12.260 -5.681 -10.435 1.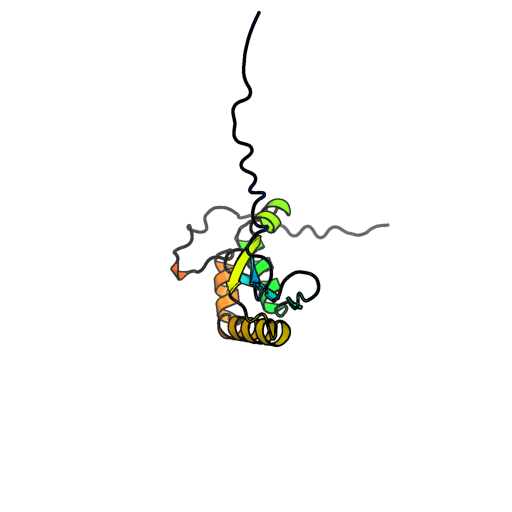00 73.62 84 GLY A CA 1
ATOM 653 C C . GLY A 1 84 ? 13.090 -6.225 -11.590 1.00 73.62 84 GLY A C 1
ATOM 654 O O . GLY A 1 84 ? 14.304 -6.420 -11.479 1.00 73.62 84 GLY A O 1
ATOM 655 N N . ASP A 1 85 ? 12.406 -6.464 -12.701 1.00 75.25 85 ASP A N 1
ATOM 656 C CA . ASP A 1 85 ? 13.053 -6.769 -13.965 1.00 75.25 85 ASP A CA 1
ATOM 657 C C . ASP A 1 85 ? 13.347 -5.455 -14.698 1.00 75.25 85 ASP A C 1
ATOM 659 O O . ASP A 1 85 ? 12.463 -4.615 -14.877 1.00 75.25 85 ASP A O 1
ATOM 663 N N . GLY A 1 86 ? 14.621 -5.226 -15.013 1.00 68.38 86 GLY A N 1
ATOM 664 C CA . GLY A 1 86 ? 15.072 -4.008 -15.687 1.00 68.38 86 GLY A CA 1
ATOM 665 C C . GLY A 1 86 ? 14.934 -4.061 -17.206 1.00 68.38 86 GLY A C 1
ATOM 666 O O . GLY A 1 86 ? 15.086 -3.019 -17.835 1.00 68.38 86 GLY A O 1
ATOM 667 N N . ASP A 1 87 ? 14.675 -5.243 -17.769 1.00 77.56 87 ASP A N 1
ATOM 668 C CA . ASP A 1 87 ? 14.537 -5.458 -19.211 1.00 77.56 87 ASP A CA 1
ATOM 669 C C . ASP A 1 87 ? 13.117 -5.102 -19.682 1.00 77.56 87 ASP A C 1
ATOM 671 O O . ASP A 1 87 ? 12.941 -4.463 -20.717 1.00 77.56 87 ASP A O 1
ATOM 675 N N . ASP A 1 88 ? 12.112 -5.406 -18.852 1.00 82.81 88 ASP A N 1
ATOM 676 C CA . ASP A 1 88 ? 10.711 -5.045 -19.082 1.00 82.81 88 ASP A CA 1
ATOM 677 C C . ASP A 1 88 ? 10.084 -4.359 -17.848 1.00 82.81 88 ASP A C 1
ATOM 679 O O . ASP A 1 88 ? 9.407 -4.999 -17.024 1.00 82.81 88 ASP A O 1
ATOM 683 N N . PRO A 1 89 ? 10.298 -3.038 -17.675 1.00 83.56 89 PRO A N 1
ATOM 684 C CA . PRO A 1 89 ? 9.710 -2.300 -16.563 1.00 83.56 89 PRO A CA 1
ATOM 685 C C . PRO A 1 89 ? 8.181 -2.238 -16.674 1.00 83.56 89 PRO A C 1
ATOM 687 O O . PRO A 1 89 ? 7.491 -2.238 -15.653 1.00 83.56 89 PRO A O 1
ATOM 690 N N . GLU A 1 90 ? 7.623 -2.222 -17.887 1.00 86.50 90 GLU A N 1
ATOM 691 C CA . GLU A 1 90 ? 6.176 -2.161 -18.071 1.00 86.50 90 GLU A CA 1
ATOM 692 C C . GLU A 1 90 ? 5.495 -3.465 -17.658 1.00 86.50 90 GLU A C 1
ATOM 694 O O . GLU A 1 90 ? 4.590 -3.426 -16.814 1.00 86.50 90 GLU A O 1
ATOM 699 N N . GLY A 1 91 ? 5.945 -4.611 -18.175 1.00 87.81 91 GLY A N 1
ATOM 700 C CA . GLY A 1 91 ? 5.392 -5.902 -17.774 1.00 87.81 91 GLY A CA 1
ATOM 701 C C . GLY A 1 91 ? 5.675 -6.231 -16.312 1.00 87.81 91 GLY A C 1
ATOM 702 O O . GLY A 1 91 ? 4.800 -6.778 -15.640 1.00 87.81 91 GLY A O 1
ATOM 703 N N . THR A 1 92 ? 6.818 -5.808 -15.758 1.00 87.88 92 THR A N 1
ATOM 704 C CA . THR A 1 92 ? 7.079 -5.925 -14.313 1.00 87.88 92 THR A CA 1
ATOM 705 C C . THR A 1 92 ? 6.068 -5.131 -13.495 1.00 87.88 92 THR A C 1
ATOM 707 O O . THR A 1 92 ? 5.473 -5.678 -12.566 1.00 87.88 92 THR A O 1
ATOM 710 N N . ALA A 1 93 ? 5.844 -3.853 -13.824 1.00 88.50 93 ALA A N 1
ATOM 711 C CA . ALA A 1 93 ? 4.884 -3.023 -13.102 1.00 88.50 93 ALA A CA 1
ATOM 712 C C . ALA A 1 93 ? 3.458 -3.575 -13.221 1.00 88.50 93 ALA A C 1
ATOM 714 O O . ALA A 1 93 ? 2.731 -3.581 -12.229 1.00 88.50 93 ALA A O 1
ATOM 715 N N . LEU A 1 94 ? 3.067 -4.054 -14.407 1.00 89.38 94 LEU A N 1
ATOM 716 C CA . LEU A 1 94 ? 1.753 -4.646 -14.648 1.00 89.38 94 LEU A CA 1
ATOM 717 C C . LEU A 1 94 ? 1.565 -5.950 -13.868 1.00 89.38 94 LEU A C 1
ATOM 719 O O . LEU A 1 94 ? 0.545 -6.112 -13.204 1.00 89.38 94 LEU A O 1
ATOM 723 N N . ARG A 1 95 ? 2.548 -6.857 -13.911 1.00 90.00 95 ARG A N 1
ATOM 724 C CA . ARG A 1 95 ? 2.504 -8.126 -13.175 1.00 90.00 95 ARG A CA 1
ATOM 725 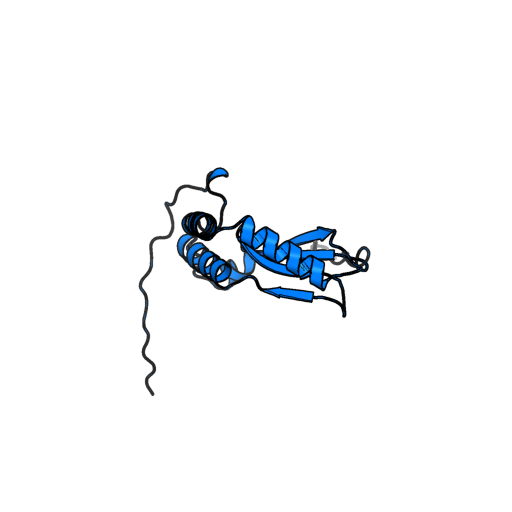C C . ARG A 1 95 ? 2.378 -7.872 -11.681 1.00 90.00 95 ARG A C 1
ATOM 727 O O . ARG A 1 95 ? 1.484 -8.416 -11.053 1.00 90.00 95 ARG A O 1
ATOM 734 N N . VAL A 1 96 ? 3.218 -6.993 -11.142 1.00 90.44 96 VAL A N 1
ATOM 735 C CA . VAL A 1 96 ? 3.209 -6.659 -9.713 1.00 90.44 96 VAL A CA 1
ATOM 736 C C . VAL A 1 96 ? 1.905 -5.969 -9.324 1.00 90.44 96 VAL A C 1
ATOM 738 O O . VAL A 1 96 ? 1.353 -6.273 -8.273 1.00 90.44 96 VAL A O 1
ATOM 741 N N . ALA A 1 97 ? 1.378 -5.065 -10.155 1.00 89.00 97 ALA A N 1
ATOM 742 C CA . ALA A 1 97 ? 0.072 -4.462 -9.908 1.00 89.00 97 ALA A CA 1
ATOM 743 C C . ALA A 1 97 ? -1.031 -5.532 -9.865 1.00 89.00 97 ALA A C 1
ATOM 745 O O . ALA A 1 97 ? -1.792 -5.561 -8.905 1.00 89.00 97 ALA A O 1
ATOM 746 N N . ALA A 1 98 ? -1.052 -6.462 -10.823 1.00 89.38 98 ALA A N 1
ATOM 747 C CA . ALA A 1 98 ? -2.013 -7.562 -10.853 1.00 89.38 98 ALA A CA 1
ATOM 748 C C . ALA A 1 98 ? -1.861 -8.519 -9.653 1.00 89.38 98 ALA A C 1
ATOM 750 O O . ALA A 1 98 ? -2.862 -8.957 -9.088 1.00 89.38 98 ALA A O 1
ATOM 751 N N . GLU A 1 99 ? -0.630 -8.813 -9.225 1.00 90.06 99 GLU A N 1
ATOM 752 C CA . GLU A 1 99 ? -0.352 -9.594 -8.013 1.00 90.06 99 GLU A CA 1
ATOM 753 C C . GLU A 1 99 ? -0.895 -8.888 -6.765 1.00 90.06 99 GLU A C 1
ATOM 755 O O . GLU A 1 99 ? -1.579 -9.514 -5.958 1.00 90.06 99 GLU A O 1
ATOM 760 N N . LEU A 1 100 ? -0.669 -7.576 -6.632 1.00 89.62 100 LEU A N 1
ATOM 761 C CA . LEU A 1 100 ? -1.218 -6.775 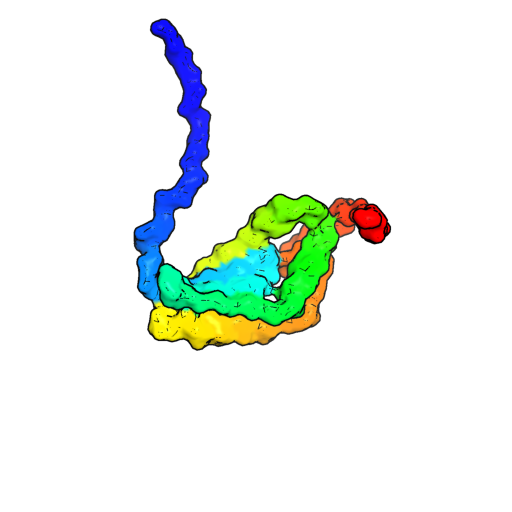-5.534 1.00 89.62 100 LEU A CA 1
ATOM 762 C C . LEU A 1 100 ? -2.751 -6.716 -5.592 1.00 89.62 100 LEU A C 1
ATOM 764 O O . LEU A 1 100 ? -3.408 -6.807 -4.561 1.00 89.62 100 LEU A O 1
ATOM 768 N N . GLU A 1 101 ? -3.349 -6.605 -6.776 1.00 88.19 101 GLU A N 1
ATOM 769 C CA . GLU A 1 101 ? -4.805 -6.663 -6.948 1.00 88.19 101 GLU A CA 1
ATOM 770 C C . GLU A 1 101 ? -5.395 -8.012 -6.518 1.00 88.19 101 GLU A C 1
ATOM 772 O O . GLU A 1 101 ? -6.470 -8.045 -5.912 1.00 88.19 101 GLU A O 1
ATOM 777 N N . ALA A 1 102 ? -4.693 -9.112 -6.793 1.00 88.19 102 ALA A N 1
ATOM 778 C CA . ALA A 1 102 ? -5.099 -10.453 -6.388 1.00 88.19 102 ALA A CA 1
ATOM 779 C C . ALA A 1 102 ? -4.883 -10.710 -4.884 1.00 88.19 102 ALA A C 1
ATOM 781 O O . ALA A 1 102 ? -5.733 -11.322 -4.237 1.00 88.19 102 ALA A O 1
ATOM 782 N N . GLU A 1 103 ? -3.776 -10.226 -4.311 1.00 87.19 103 GLU A N 1
ATOM 783 C CA . GLU A 1 103 ? -3.435 -10.391 -2.890 1.00 87.19 103 GLU A CA 1
ATOM 784 C C . GLU A 1 103 ? -4.297 -9.510 -1.969 1.00 87.19 103 GLU A C 1
ATOM 786 O O . GLU A 1 103 ? -4.608 -9.895 -0.831 1.00 87.19 103 GLU A O 1
ATOM 791 N N . PHE A 1 104 ? -4.730 -8.351 -2.475 1.00 85.50 104 PHE A N 1
ATOM 792 C CA . PHE A 1 104 ? -5.572 -7.383 -1.778 1.00 85.50 104 PHE A CA 1
ATOM 793 C C . PHE A 1 104 ? -6.965 -7.283 -2.422 1.00 85.50 104 PHE A C 1
ATOM 795 O O . PHE A 1 104 ? -7.314 -6.262 -3.027 1.00 85.50 104 PHE A O 1
ATOM 802 N N . PRO A 1 105 ? -7.824 -8.308 -2.251 1.00 87.25 105 PRO A N 1
ATOM 803 C CA . PRO A 1 105 ? -9.209 -8.219 -2.679 1.00 87.25 105 PRO A CA 1
ATOM 804 C C . PRO A 1 105 ? -9.950 -7.136 -1.886 1.00 87.25 105 PRO A C 1
ATOM 806 O O . PRO A 1 105 ? -9.547 -6.725 -0.794 1.00 87.25 105 PRO A O 1
ATOM 809 N N . ARG A 1 106 ? -11.101 -6.701 -2.415 1.00 83.25 106 ARG A N 1
ATOM 810 C CA . ARG A 1 106 ? -11.921 -5.632 -1.818 1.00 83.25 106 ARG A CA 1
ATOM 811 C C . ARG A 1 106 ? -12.223 -5.872 -0.337 1.00 83.25 106 ARG A C 1
ATOM 813 O O . ARG A 1 106 ? -12.223 -4.920 0.431 1.00 83.25 106 ARG A O 1
ATOM 820 N N . GLU A 1 107 ? -12.505 -7.108 0.058 1.00 86.31 107 GLU A N 1
ATOM 821 C CA . GLU A 1 107 ? -12.797 -7.450 1.454 1.00 86.31 107 GLU A CA 1
ATOM 822 C C . GLU A 1 107 ? -11.593 -7.206 2.358 1.00 86.31 107 GLU A C 1
ATOM 824 O O . GLU A 1 107 ? -11.726 -6.509 3.360 1.00 86.31 107 GLU A O 1
ATOM 829 N N . ARG A 1 108 ? -10.408 -7.667 1.943 1.00 86.38 108 ARG A N 1
ATOM 830 C CA . ARG A 1 108 ? -9.159 -7.441 2.671 1.00 86.38 108 ARG A CA 1
ATOM 831 C C . ARG A 1 108 ? -8.869 -5.950 2.799 1.00 86.38 108 ARG A C 1
ATOM 833 O O . ARG A 1 108 ? -8.656 -5.469 3.901 1.00 86.38 108 ARG A O 1
ATOM 840 N N . LEU A 1 109 ? -8.965 -5.193 1.707 1.00 87.00 109 LEU A N 1
ATOM 841 C CA . LEU A 1 109 ? -8.779 -3.738 1.734 1.00 87.00 109 LEU A CA 1
ATOM 842 C C . LEU A 1 109 ? -9.712 -3.035 2.729 1.00 87.00 109 LEU A C 1
ATOM 844 O O . LEU A 1 109 ? -9.277 -2.132 3.435 1.00 87.00 109 LEU A O 1
ATOM 848 N N . ARG A 1 110 ? -10.975 -3.466 2.825 1.00 85.75 110 ARG A N 1
ATOM 849 C CA . ARG A 1 110 ? -11.926 -2.922 3.808 1.00 85.75 110 ARG A CA 1
ATOM 850 C C . ARG A 1 110 ? -11.528 -3.266 5.237 1.00 85.75 110 ARG A C 1
ATOM 852 O O . ARG A 1 110 ? -11.675 -2.419 6.108 1.00 85.75 110 ARG A O 1
ATOM 859 N N . THR A 1 111 ? -11.013 -4.469 5.484 1.00 86.94 111 THR A N 1
ATOM 860 C CA . THR A 1 111 ? -10.500 -4.844 6.806 1.00 86.94 111 THR A CA 1
ATOM 861 C C . THR A 1 111 ? -9.306 -3.983 7.201 1.00 86.94 111 THR A C 1
ATOM 863 O O . THR A 1 111 ? -9.275 -3.484 8.318 1.00 86.94 111 THR A O 1
ATOM 866 N N . PHE A 1 112 ? -8.372 -3.749 6.275 1.00 85.50 112 PHE A N 1
ATOM 867 C CA . PHE A 1 112 ? -7.234 -2.857 6.505 1.00 85.50 112 PHE A CA 1
ATOM 868 C C . PHE A 1 112 ? -7.711 -1.421 6.718 1.00 85.50 112 PHE A C 1
ATOM 870 O O . PHE A 1 112 ? -7.186 -0.723 7.571 1.00 85.50 112 PHE A O 1
ATOM 877 N N . ALA A 1 113 ? -8.735 -0.968 5.995 1.00 85.81 113 ALA A N 1
ATOM 878 C CA . ALA A 1 113 ? -9.301 0.353 6.224 1.00 85.81 113 ALA A CA 1
ATOM 879 C C . ALA A 1 113 ? -9.941 0.481 7.615 1.00 85.81 113 ALA A C 1
ATOM 881 O O . ALA A 1 113 ? -9.691 1.448 8.329 1.00 85.81 113 ALA A O 1
ATOM 882 N N . ALA A 1 114 ? -10.690 -0.537 8.042 1.00 83.88 114 ALA A N 1
ATOM 883 C CA . ALA A 1 114 ? -11.336 -0.589 9.352 1.00 83.88 114 ALA A CA 1
ATOM 884 C C . ALA A 1 114 ? -10.354 -0.639 10.539 1.00 83.88 114 ALA A C 1
ATOM 886 O O . ALA A 1 114 ? -10.742 -0.332 11.661 1.00 83.88 114 ALA A O 1
ATOM 887 N N . THR A 1 115 ? -9.091 -1.000 10.316 1.00 83.44 115 THR A N 1
ATOM 888 C CA . THR A 1 115 ? -8.012 -0.988 11.324 1.00 83.44 115 THR A CA 1
ATOM 889 C C . THR A 1 115 ? -7.113 0.250 11.215 1.00 83.44 115 THR A C 1
ATOM 891 O O . THR A 1 115 ? -6.025 0.293 11.794 1.00 83.44 115 THR A O 1
ATOM 894 N N . GLY A 1 116 ? -7.522 1.256 10.436 1.00 81.12 116 GLY A N 1
ATOM 895 C CA . GLY A 1 116 ? -6.739 2.465 10.198 1.00 81.12 116 GLY A CA 1
ATOM 896 C C . GLY A 1 116 ? -5.581 2.272 9.216 1.00 81.12 116 GLY A C 1
ATOM 897 O O . GLY A 1 116 ? -4.738 3.148 9.080 1.00 81.12 116 GLY A O 1
ATOM 898 N N . GLY A 1 117 ? -5.505 1.154 8.503 1.00 77.44 117 GLY A N 1
ATOM 899 C CA . GLY A 1 117 ? -4.477 0.860 7.499 1.00 77.44 117 GLY A CA 1
ATOM 900 C C . GLY A 1 117 ? -3.410 -0.121 7.974 1.00 77.44 117 GLY A C 1
ATOM 901 O O . GLY A 1 117 ? -2.343 -0.169 7.366 1.00 77.44 117 GLY A O 1
ATOM 902 N N . TRP A 1 118 ? -3.692 -0.880 9.039 1.00 75.38 118 TRP A N 1
ATOM 903 C CA . TRP A 1 118 ? -2.818 -1.930 9.571 1.00 75.38 118 TRP A CA 1
ATOM 904 C C . TRP A 1 118 ? -3.384 -3.323 9.331 1.00 75.38 118 TRP A C 1
ATOM 906 O O . TRP A 1 118 ? -4.592 -3.533 9.402 1.00 75.38 118 TRP A O 1
ATOM 916 N N . ASP A 1 119 ? -2.525 -4.315 9.132 1.00 72.00 119 ASP A N 1
ATOM 917 C CA . ASP A 1 119 ? -2.998 -5.698 9.088 1.00 72.00 119 ASP A CA 1
ATOM 918 C C . ASP A 1 119 ? -3.646 -6.112 10.441 1.00 72.00 119 ASP A C 1
ATOM 920 O O . ASP A 1 119 ? -3.021 -5.958 11.498 1.00 72.00 119 ASP A O 1
ATOM 924 N N . PRO A 1 120 ? -4.891 -6.634 10.445 1.00 65.75 120 PRO A N 1
ATOM 925 C CA . PRO A 1 120 ? -5.603 -7.020 11.669 1.00 65.75 120 PRO A CA 1
ATOM 926 C C . PRO A 1 120 ? -4.918 -8.163 12.431 1.00 65.75 120 PRO A C 1
ATOM 928 O O . PRO A 1 120 ? -5.053 -8.242 13.652 1.00 65.75 120 PRO A O 1
ATOM 931 N N . ALA A 1 121 ? -4.158 -9.030 11.750 1.00 63.78 121 ALA A N 1
ATOM 932 C CA . ALA A 1 121 ? -3.424 -10.122 12.385 1.00 63.78 121 ALA A CA 1
ATOM 933 C C . ALA A 1 121 ? -2.179 -9.624 13.135 1.00 63.78 121 ALA A C 1
ATOM 935 O O . ALA A 1 121 ? -1.637 -10.342 13.974 1.00 63.78 121 ALA A O 1
ATOM 936 N N . ARG A 1 122 ? -1.755 -8.375 12.900 1.00 56.88 122 ARG A N 1
ATOM 937 C CA . ARG A 1 122 ? -0.674 -7.729 13.653 1.00 56.88 122 ARG A CA 1
ATOM 938 C C . ARG A 1 122 ? -1.109 -7.252 15.049 1.00 56.88 122 ARG A C 1
ATOM 940 O O . ARG A 1 122 ? -0.242 -6.881 15.834 1.00 56.88 122 ARG A O 1
ATOM 947 N N . GLY A 1 123 ? -2.409 -7.284 15.369 1.00 46.16 123 GLY A N 1
ATOM 948 C CA . GLY A 1 123 ? -2.949 -6.791 16.639 1.00 46.16 123 GLY A CA 1
ATOM 949 C C . GLY A 1 123 ? -2.773 -5.276 16.760 1.00 46.16 123 GLY A C 1
ATOM 950 O O . GLY A 1 123 ? -1.856 -4.798 17.423 1.00 46.16 123 GLY A O 1
ATOM 951 N N . GLY A 1 124 ? -3.613 -4.503 16.066 1.00 49.53 124 GLY A N 1
ATOM 952 C CA . GLY A 1 124 ? -3.592 -3.039 16.164 1.00 49.53 124 GLY A CA 1
ATOM 953 C C . GLY A 1 124 ? -3.939 -2.546 17.580 1.00 49.53 124 GLY A C 1
ATOM 954 O O . GLY A 1 124 ? -4.685 -3.225 18.291 1.00 49.53 124 GLY A O 1
ATOM 955 N N . PRO A 1 125 ? -3.419 -1.379 18.014 1.00 49.50 125 PRO A N 1
ATOM 956 C CA . PRO A 1 125 ? -3.790 -0.794 19.298 1.00 49.50 125 PRO A CA 1
ATOM 957 C C . PRO A 1 125 ? -5.300 -0.525 19.327 1.00 49.50 125 PRO A C 1
ATOM 959 O O . PRO A 1 125 ? -5.857 0.045 18.391 1.00 49.50 125 PRO A O 1
ATOM 962 N N . SER A 1 126 ? -5.947 -0.984 20.399 1.00 43.62 126 SER A N 1
ATOM 963 C CA . SER A 1 126 ? -7.382 -0.859 20.661 1.00 43.62 126 SER A CA 1
ATOM 964 C C . SER A 1 126 ? -7.905 0.548 20.349 1.00 43.62 126 SER A C 1
ATOM 966 O O . SER A 1 126 ? -7.374 1.534 20.855 1.00 43.62 126 SER A O 1
ATOM 968 N N . ALA A 1 127 ? -8.962 0.609 19.538 1.00 47.81 127 ALA A N 1
ATOM 969 C CA . ALA A 1 127 ? -9.669 1.799 19.070 1.00 47.81 127 ALA A CA 1
ATOM 970 C C . ALA A 1 127 ? -10.298 2.630 20.212 1.00 47.81 127 ALA A C 1
ATOM 972 O O . ALA A 1 127 ? -11.508 2.588 20.418 1.00 47.81 127 ALA A O 1
ATOM 973 N N . ALA A 1 128 ? -9.480 3.365 20.968 1.00 44.41 128 ALA A N 1
ATOM 974 C CA . ALA A 1 128 ? -9.938 4.193 22.086 1.00 44.41 128 ALA A CA 1
ATOM 975 C C . ALA A 1 128 ? -9.663 5.702 21.943 1.00 44.41 128 ALA A C 1
ATOM 977 O O . ALA A 1 128 ? -10.061 6.442 22.832 1.00 44.41 128 ALA A O 1
ATOM 978 N N . ASP A 1 129 ? -9.051 6.193 20.861 1.00 46.12 129 ASP A N 1
ATOM 979 C CA . ASP A 1 129 ? -8.770 7.631 20.727 1.00 46.12 129 ASP A CA 1
ATOM 980 C C . ASP A 1 129 ? -9.020 8.103 19.288 1.00 46.12 129 ASP A C 1
ATOM 982 O O . ASP A 1 129 ? -8.348 7.652 18.362 1.00 46.12 129 ASP A O 1
ATOM 986 N N . GLY A 1 130 ? -10.035 8.951 19.093 1.00 42.66 130 GLY A N 1
ATOM 987 C CA . GLY A 1 130 ? -10.345 9.547 17.788 1.00 42.66 130 GLY A CA 1
ATOM 988 C C . GLY A 1 130 ? -11.814 9.525 17.363 1.00 42.66 130 GLY A C 1
ATOM 989 O O . GLY A 1 130 ? -12.102 9.422 16.174 1.00 42.66 130 GLY A O 1
ATOM 990 N N . ALA A 1 131 ? -12.757 9.625 18.301 1.00 47.81 131 ALA A N 1
ATOM 991 C CA . ALA A 1 131 ? -14.049 10.216 17.976 1.00 47.81 131 ALA A CA 1
ATOM 992 C C . ALA A 1 131 ? -13.826 11.715 17.725 1.00 47.81 131 ALA A C 1
ATOM 994 O O . ALA A 1 131 ? -13.428 12.403 18.655 1.00 47.81 131 ALA A O 1
ATOM 995 N N . ASP A 1 132 ? -14.025 12.185 16.492 1.00 39.75 132 ASP A N 1
ATOM 996 C CA . ASP A 1 132 ? -14.851 13.366 16.193 1.00 39.75 132 ASP A CA 1
ATOM 997 C C . ASP A 1 132 ? -14.919 13.581 14.671 1.00 39.75 132 ASP A C 1
ATOM 999 O O . ASP A 1 132 ? -13.960 14.000 14.024 1.00 39.75 132 ASP A O 1
ATOM 1003 N N . ALA A 1 133 ? -16.075 13.269 14.093 1.00 40.81 133 ALA A N 1
ATOM 1004 C CA . ALA A 1 133 ? -16.525 13.907 12.869 1.00 40.81 133 ALA A CA 1
ATOM 1005 C C . ALA A 1 133 ? -17.699 14.802 13.266 1.00 40.81 133 ALA A C 1
ATOM 1007 O O . ALA A 1 133 ? -18.667 14.314 13.856 1.00 40.81 133 ALA A O 1
ATOM 1008 N N . PRO A 1 134 ? -17.674 16.071 12.850 1.00 45.38 134 PRO A N 1
ATOM 1009 C CA . PRO A 1 134 ? -18.780 16.481 12.004 1.00 45.38 134 PRO A CA 1
ATOM 1010 C C . PRO A 1 134 ? -18.296 16.976 10.643 1.00 45.38 134 PRO A C 1
ATOM 1012 O O . PRO A 1 134 ? -17.439 17.845 10.500 1.00 45.38 134 PRO A O 1
ATOM 1015 N N . VAL A 1 135 ? -18.929 16.402 9.624 1.00 47.94 135 VAL A N 1
ATOM 1016 C CA . VAL A 1 135 ? -18.961 16.874 8.245 1.00 47.94 135 VAL A CA 1
ATOM 1017 C C . VAL A 1 135 ? -19.484 18.316 8.206 1.00 47.94 135 VAL A C 1
ATOM 1019 O O . VAL A 1 135 ? -20.683 18.574 8.238 1.00 47.94 135 VAL A O 1
ATOM 1022 N N . GLY A 1 136 ? -18.565 19.277 8.152 1.00 38.09 136 GLY A N 1
ATOM 1023 C CA . GLY A 1 136 ? -18.867 20.669 7.840 1.00 38.09 136 GLY A CA 1
ATOM 1024 C C . GLY A 1 136 ? -19.005 20.848 6.332 1.00 38.09 136 GLY A C 1
ATOM 1025 O O . GLY A 1 136 ? -18.032 21.171 5.655 1.00 38.09 136 GLY A O 1
ATOM 1026 N N . GLY A 1 137 ? -20.207 20.625 5.798 1.00 47.69 137 GLY A N 1
ATOM 1027 C CA . GLY A 1 137 ? -20.585 21.126 4.478 1.00 47.69 137 GLY A CA 1
ATOM 1028 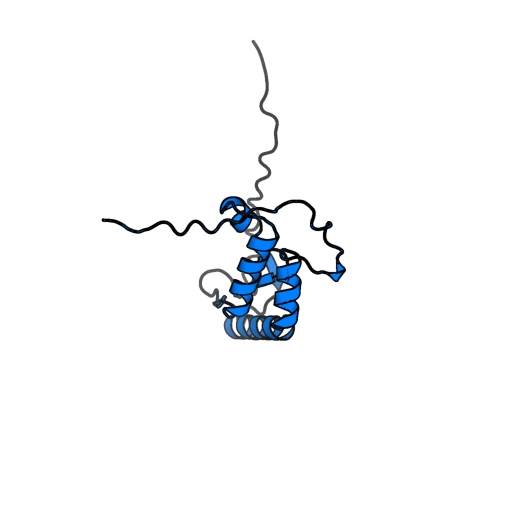C C . GLY A 1 137 ? -20.640 22.654 4.516 1.00 47.69 137 GLY A C 1
ATOM 1029 O O . GLY A 1 137 ? -21.620 23.221 4.988 1.00 47.69 137 GLY A O 1
ATOM 1030 N N . GLY A 1 138 ? -19.570 23.313 4.073 1.00 39.53 138 GLY A N 1
ATOM 1031 C CA . GLY A 1 138 ? -19.491 24.764 3.930 1.00 39.53 138 GLY A CA 1
ATOM 1032 C C . GLY A 1 138 ? -19.844 25.189 2.509 1.00 39.53 138 GLY A C 1
ATOM 1033 O O . GLY A 1 138 ? -19.118 24.874 1.571 1.00 39.53 138 GLY A O 1
ATOM 1034 N N . HIS A 1 139 ? -20.982 25.868 2.399 1.00 42.44 139 HIS A N 1
ATOM 1035 C CA . HIS A 1 139 ? -21.502 26.628 1.264 1.00 42.44 139 HIS A CA 1
ATOM 1036 C C . HIS A 1 139 ? -20.422 27.339 0.424 1.00 42.44 139 HIS A C 1
ATOM 1038 O O . HIS A 1 139 ? -19.514 27.958 0.974 1.00 42.44 139 HIS A O 1
ATOM 1044 N N . GLN A 1 140 ? -20.583 27.318 -0.903 1.00 40.12 140 GLN A N 1
ATOM 1045 C CA . GLN A 1 140 ? -20.057 28.370 -1.776 1.00 40.12 140 GLN A CA 1
ATOM 1046 C C . GLN A 1 140 ? -21.168 29.413 -1.977 1.00 40.12 140 GLN A C 1
ATOM 1048 O O . GLN A 1 140 ? -22.172 29.110 -2.616 1.00 40.12 140 GLN A O 1
ATOM 1053 N N . GLU A 1 141 ? -20.966 30.602 -1.415 1.00 41.72 141 GLU A N 1
ATOM 1054 C CA . GLU A 1 141 ? -21.563 31.906 -1.766 1.00 41.72 141 GLU A CA 1
ATOM 1055 C C . GLU A 1 141 ? -20.348 32.865 -1.748 1.00 41.72 141 GLU A C 1
ATOM 1057 O O . GLU A 1 141 ? -19.520 32.740 -0.843 1.00 41.72 141 GLU A O 1
ATOM 1062 N N . GLU A 1 142 ? -20.049 33.757 -2.692 1.00 47.53 142 GLU A N 1
ATOM 1063 C CA . GLU A 1 142 ? -20.704 34.313 -3.887 1.00 47.53 142 GLU A CA 1
ATOM 1064 C C . GLU A 1 142 ? -19.672 34.464 -5.024 1.00 47.53 142 GLU A C 1
ATOM 1066 O O . GLU A 1 142 ? -18.464 34.622 -4.716 1.00 47.53 142 GLU A O 1
#

Radius of gyration: 20.05 Å; chains: 1; bounding box: 60×45×44 Å

Sequence (142 aa):
MTAQGEAAAGRRRRSDRRRDGSGDLVIICWRDIPAQVNAGAGDARVQRILPRRFQRAIDEAAMVAGMSSASQYIGEWRRVTRRGDGDDPEGTALRVAAELEAEFPRERLRTFAATGGWDPARGGPSAADGADAPVGGGHQEE

pLDDT: mean 71.18, std 19.2, range [31.17, 91.56]

Foldseek 3Di:
DDDDDDDDDPPPDPPPPPPADFWKKKFKAQQQQTAKIWIHGDPPIDIGGADCLSVVLLVLLCLLVLVPDPCVSVVRTDIDIDGGGRVCRPVRRVVVSVVSCVVCDSVNSNVCSNLSNDRVVVPRDPSDDHDDDDDPPDDDDD